Protein AF-A0A950UBY8-F1 (afdb_monomer_lite)

pLDDT: mean 71.47, std 13.86, range [37.06, 86.12]

Secondary structure (DSSP, 8-state):
---TTS-----HHHHHHHHHHHHHHHHTS-HHHHHHHHHHHHHHHHHHHHHHT-SSTTS------

Structure (mmCIF, N/CA/C/O backbone):
data_AF-A0A950UBY8-F1
#
_entry.id   AF-A0A950UBY8-F1
#
loop_
_atom_site.group_PDB
_atom_site.id
_atom_site.type_symbol
_atom_site.label_atom_id
_atom_site.label_alt_id
_atom_site.label_comp_id
_atom_site.label_asym_id
_atom_site.label_entity_id
_atom_site.label_seq_id
_atom_site.pdbx_PDB_ins_code
_atom_site.Cartn_x
_atom_site.Cartn_y
_atom_site.Cartn_z
_atom_site.occupancy
_atom_site.B_iso_or_equiv
_atom_site.auth_seq_id
_atom_site.auth_comp_id
_atom_site.auth_asym_id
_atom_site.auth_atom_id
_atom_site.pdbx_PDB_model_num
ATOM 1 N N . MET A 1 1 ? -4.932 24.781 -6.632 1.00 37.06 1 MET A N 1
ATOM 2 C CA . MET A 1 1 ? -4.415 23.399 -6.724 1.00 37.06 1 MET A CA 1
ATOM 3 C C . MET A 1 1 ? -4.501 22.829 -5.315 1.00 37.06 1 MET A C 1
ATOM 5 O O . MET A 1 1 ? -3.859 23.417 -4.455 1.00 37.06 1 MET A O 1
ATOM 9 N N . PRO A 1 2 ? -5.366 21.846 -5.015 1.00 42.00 2 PRO A N 1
ATOM 10 C CA . PRO A 1 2 ? -5.539 21.377 -3.644 1.00 42.00 2 PRO A CA 1
ATOM 11 C C . PRO A 1 2 ? -4.249 20.707 -3.159 1.00 42.00 2 PRO A C 1
ATOM 13 O O . PRO A 1 2 ? -3.711 19.811 -3.806 1.00 42.00 2 PRO A O 1
ATOM 16 N N . THR A 1 3 ? -3.740 21.205 -2.039 1.00 50.75 3 THR A N 1
ATOM 17 C CA . THR A 1 3 ? -2.532 20.760 -1.347 1.00 50.75 3 THR A CA 1
ATOM 18 C C . THR A 1 3 ? -2.792 19.389 -0.717 1.00 50.75 3 THR A C 1
ATOM 20 O O . THR A 1 3 ? -3.263 19.299 0.411 1.00 50.75 3 THR A O 1
ATOM 23 N N . GLN A 1 4 ? -2.534 18.302 -1.447 1.00 51.75 4 GLN A N 1
ATOM 24 C CA . GLN A 1 4 ? -2.726 16.923 -0.966 1.00 51.75 4 GLN A CA 1
ATOM 25 C C . GLN A 1 4 ? -1.606 16.453 -0.013 1.00 51.75 4 GLN A C 1
ATOM 27 O O . GLN A 1 4 ? -1.059 15.370 -0.194 1.00 51.75 4 GLN A O 1
ATOM 32 N N . ASN A 1 5 ? -1.197 17.265 0.967 1.00 49.59 5 ASN A N 1
ATOM 33 C CA . ASN A 1 5 ? -0.062 16.903 1.830 1.00 49.59 5 ASN A CA 1
ATOM 34 C C . ASN A 1 5 ? -0.207 17.328 3.297 1.00 49.59 5 ASN A C 1
ATOM 36 O O . ASN A 1 5 ? 0.793 17.445 4.002 1.00 49.59 5 ASN A O 1
ATOM 40 N N . GLU A 1 6 ? -1.424 17.551 3.787 1.00 52.06 6 GLU A N 1
ATOM 41 C CA . GLU A 1 6 ? -1.621 17.863 5.201 1.00 52.06 6 GLU A CA 1
ATOM 42 C C . GLU A 1 6 ? -2.330 16.702 5.894 1.00 52.06 6 GLU A C 1
ATOM 44 O O . GLU A 1 6 ? -3.466 16.366 5.584 1.00 52.06 6 GLU A O 1
ATOM 49 N N . THR A 1 7 ? -1.612 16.093 6.837 1.00 47.28 7 THR A N 1
ATOM 50 C CA . THR A 1 7 ? -2.002 14.982 7.718 1.00 47.28 7 THR A CA 1
ATOM 51 C C . THR A 1 7 ? -1.894 13.574 7.131 1.00 47.28 7 THR A C 1
ATOM 53 O O . THR A 1 7 ? -2.865 12.905 6.810 1.00 47.28 7 THR A O 1
ATOM 56 N N . ALA A 1 8 ? -0.655 13.080 7.149 1.00 49.59 8 ALA A N 1
ATOM 57 C CA . ALA A 1 8 ? -0.325 11.680 7.378 1.00 49.59 8 ALA A CA 1
ATOM 58 C C . ALA A 1 8 ? -0.914 11.183 8.719 1.00 49.59 8 ALA A C 1
ATOM 60 O O . ALA A 1 8 ? -0.202 10.962 9.699 1.00 49.59 8 ALA A O 1
ATOM 61 N N . LYS A 1 9 ? -2.235 11.034 8.785 1.00 54.72 9 LYS A N 1
ATOM 62 C CA . LYS A 1 9 ? -2.831 9.934 9.534 1.00 54.72 9 LYS A CA 1
ATOM 63 C C . LYS A 1 9 ? -2.888 8.789 8.527 1.00 54.72 9 LYS A C 1
ATOM 65 O O . LYS A 1 9 ? -3.135 9.012 7.350 1.00 54.72 9 LYS A O 1
ATOM 70 N N . LEU A 1 10 ? -2.463 7.603 8.935 1.00 62.59 10 LEU A N 1
ATOM 71 C CA . LEU A 1 10 ? -2.356 6.454 8.045 1.00 62.59 10 LEU A CA 1
ATOM 72 C C . LEU A 1 10 ? -3.765 5.955 7.690 1.00 62.59 10 LEU A C 1
ATOM 74 O O . LEU A 1 10 ? -4.246 4.989 8.272 1.00 62.59 10 LEU A O 1
ATOM 78 N N . ASP A 1 11 ? -4.447 6.660 6.792 1.00 70.88 11 ASP A N 1
ATOM 79 C CA . ASP A 1 11 ? -5.770 6.284 6.320 1.00 70.88 11 ASP A CA 1
ATOM 80 C C . ASP A 1 11 ? -5.633 5.093 5.356 1.00 70.88 11 ASP A C 1
ATOM 82 O O . ASP A 1 11 ? -4.955 5.208 4.325 1.00 70.88 11 ASP A O 1
ATOM 86 N N . PRO A 1 12 ? -6.264 3.943 5.650 1.00 73.06 12 PRO A N 1
ATOM 87 C CA . PRO A 1 12 ? -6.165 2.753 4.806 1.00 73.06 12 PRO A CA 1
ATOM 88 C C . PRO A 1 12 ? -6.708 3.007 3.392 1.00 73.06 12 PRO A C 1
ATOM 90 O O . PRO A 1 12 ? -6.198 2.462 2.415 1.00 73.06 12 PRO A O 1
ATOM 93 N N . ASP A 1 13 ? -7.678 3.911 3.257 1.00 76.88 13 ASP A N 1
ATOM 94 C CA . ASP A 1 13 ? -8.217 4.345 1.967 1.00 76.88 13 ASP A CA 1
ATOM 95 C C . ASP A 1 13 ? -7.159 5.055 1.100 1.00 76.88 13 ASP A C 1
ATOM 97 O O . ASP A 1 13 ? -7.015 4.765 -0.089 1.00 76.88 13 ASP A O 1
ATOM 101 N N . LYS A 1 14 ? -6.310 5.894 1.710 1.00 79.25 14 LYS A N 1
ATOM 102 C CA . LYS A 1 14 ? -5.217 6.574 0.999 1.00 79.25 14 LYS A CA 1
ATOM 103 C C . LYS A 1 14 ? -4.105 5.633 0.568 1.00 79.25 14 LYS A C 1
ATOM 105 O O . LYS A 1 14 ? -3.550 5.810 -0.516 1.00 79.25 14 LYS A O 1
ATOM 110 N N . LEU A 1 15 ? -3.804 4.617 1.369 1.00 81.19 15 LEU A N 1
ATOM 111 C CA . LEU A 1 15 ? -2.840 3.581 0.999 1.00 81.19 15 LEU A CA 1
ATOM 112 C C . LEU A 1 15 ? -3.337 2.742 -0.189 1.00 81.19 15 LEU A C 1
ATOM 114 O O . LEU A 1 15 ? -2.557 2.457 -1.099 1.00 81.19 15 LEU A O 1
ATOM 118 N N . ARG A 1 16 ? -4.639 2.428 -0.236 1.00 80.44 16 ARG A N 1
ATOM 119 C CA . ARG A 1 16 ? -5.278 1.751 -1.379 1.00 80.44 16 ARG A CA 1
ATOM 120 C C . ARG A 1 16 ? -5.273 2.618 -2.642 1.00 80.44 16 ARG A C 1
ATOM 122 O O . ARG A 1 16 ? -4.946 2.121 -3.719 1.00 80.44 16 ARG A O 1
A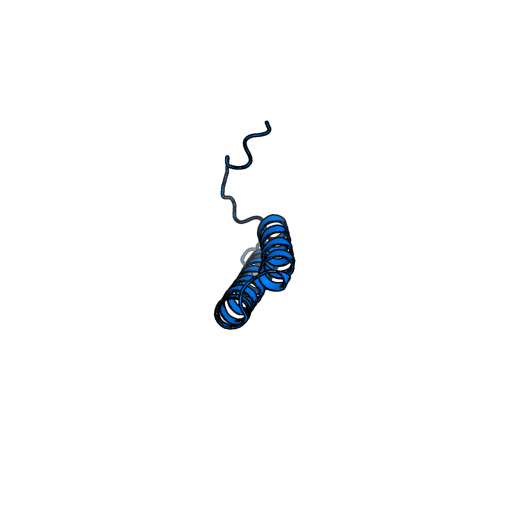TOM 129 N N . GLU A 1 17 ? -5.559 3.915 -2.517 1.00 83.50 17 GLU A N 1
ATOM 130 C CA . GLU A 1 17 ? -5.487 4.879 -3.629 1.00 83.50 17 GLU A CA 1
ATOM 131 C C . GLU A 1 17 ? -4.061 4.951 -4.215 1.00 83.50 17 GLU A C 1
ATOM 133 O O . GLU A 1 17 ? -3.867 4.889 -5.433 1.00 83.50 17 GLU A O 1
ATOM 138 N N . LEU A 1 18 ? -3.043 4.985 -3.347 1.00 83.19 18 LEU A N 1
ATOM 139 C CA . LEU A 1 18 ? -1.630 4.943 -3.733 1.00 83.19 18 LEU A CA 1
ATOM 140 C C . LEU A 1 18 ? -1.241 3.624 -4.411 1.00 83.19 18 LEU A C 1
ATOM 142 O O . LEU A 1 18 ? -0.529 3.652 -5.415 1.00 83.19 18 LEU A O 1
ATOM 146 N N . ALA A 1 19 ? -1.703 2.480 -3.904 1.00 82.69 19 ALA A N 1
ATOM 147 C CA . ALA A 1 19 ? -1.433 1.179 -4.512 1.00 82.69 19 ALA A CA 1
ATOM 148 C C . ALA A 1 19 ? -2.011 1.080 -5.934 1.00 82.69 19 ALA A C 1
ATOM 150 O O . ALA A 1 19 ? -1.309 0.666 -6.862 1.00 82.69 19 ALA A O 1
ATOM 151 N N . ALA A 1 20 ? -3.250 1.544 -6.131 1.00 84.06 20 ALA A N 1
ATOM 152 C CA . ALA A 1 20 ? -3.879 1.612 -7.448 1.00 84.06 20 ALA A CA 1
ATOM 153 C C . ALA A 1 20 ? -3.089 2.518 -8.408 1.00 84.06 20 ALA A C 1
ATOM 155 O O . ALA A 1 20 ? -2.797 2.128 -9.540 1.00 84.06 20 ALA A O 1
ATOM 156 N N . TRP A 1 21 ? -2.652 3.689 -7.934 1.00 84.62 21 TRP A N 1
ATOM 157 C CA . TRP A 1 21 ? -1.816 4.598 -8.719 1.00 84.62 21 TRP A CA 1
ATOM 158 C C . TRP A 1 21 ? -0.461 3.979 -9.098 1.00 84.62 21 TRP A C 1
ATOM 160 O O . TRP A 1 21 ? -0.008 4.109 -10.239 1.00 84.62 21 TRP A O 1
ATOM 170 N N . TYR A 1 22 ? 0.179 3.254 -8.176 1.00 80.06 22 TYR A N 1
ATOM 171 C CA . TYR A 1 22 ? 1.428 2.546 -8.455 1.00 80.06 22 TYR A CA 1
ATOM 172 C C . TYR A 1 22 ? 1.258 1.445 -9.503 1.00 80.06 22 TYR A C 1
ATOM 174 O O . TYR A 1 22 ? 2.177 1.257 -10.300 1.00 80.06 22 TYR A O 1
ATOM 182 N N . ARG A 1 23 ? 0.108 0.759 -9.543 1.00 77.19 23 ARG A N 1
ATOM 183 C CA . ARG A 1 23 ? -0.202 -0.294 -10.524 1.00 77.19 23 ARG A CA 1
ATOM 184 C C . ARG A 1 23 ? -0.344 0.269 -11.940 1.00 77.19 23 ARG A C 1
ATOM 186 O O . ARG A 1 23 ? 0.334 -0.201 -12.851 1.00 77.19 23 ARG A O 1
ATOM 193 N N . GLU A 1 24 ? -1.111 1.346 -12.091 1.00 82.56 24 GLU A N 1
ATOM 194 C CA . GLU A 1 24 ? -1.278 2.070 -13.361 1.00 82.56 24 GLU A CA 1
ATOM 195 C C . GLU A 1 24 ? 0.044 2.672 -1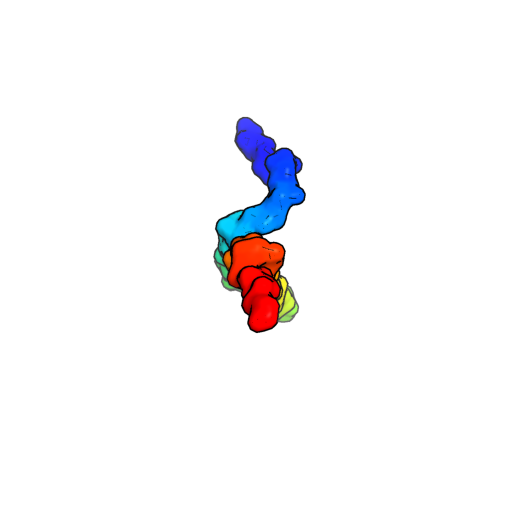3.860 1.00 82.56 24 GLU A C 1
ATOM 197 O O . GLU A 1 24 ? 0.333 2.718 -15.057 1.00 82.56 24 GLU A O 1
ATOM 202 N N . PHE A 1 25 ? 0.894 3.131 -12.939 1.00 78.50 25 PHE A N 1
ATOM 203 C CA . PHE A 1 25 ? 2.206 3.654 -13.305 1.00 78.50 25 PHE A CA 1
ATOM 204 C C . PHE A 1 25 ? 3.201 2.536 -13.638 1.00 78.50 25 PHE A C 1
ATOM 206 O O . PHE A 1 25 ? 4.010 2.680 -14.554 1.00 78.50 25 PHE A O 1
ATOM 213 N N . ALA A 1 26 ? 3.144 1.409 -12.923 1.00 79.25 26 ALA A N 1
ATOM 214 C CA . ALA A 1 26 ? 3.943 0.222 -13.213 1.00 79.25 26 ALA A CA 1
ATOM 215 C C . ALA A 1 26 ? 3.612 -0.348 -14.596 1.00 79.25 26 ALA A C 1
ATOM 217 O O . ALA A 1 26 ? 4.494 -0.890 -15.264 1.00 79.25 26 ALA A O 1
ATOM 218 N N . GLU A 1 27 ? 2.376 -0.169 -15.069 1.00 76.44 27 GLU A N 1
ATOM 219 C CA . GLU A 1 27 ? 1.991 -0.581 -16.412 1.00 76.44 27 GLU A CA 1
ATOM 220 C C . GLU A 1 27 ? 2.810 0.104 -17.510 1.00 76.44 27 GLU A C 1
ATOM 222 O O . GLU A 1 27 ? 3.123 -0.528 -18.519 1.00 76.44 27 GLU A O 1
ATOM 227 N N . ARG A 1 28 ? 3.206 1.359 -17.271 1.00 79.94 28 ARG A N 1
ATOM 228 C CA . ARG A 1 28 ? 3.980 2.209 -18.189 1.00 79.94 28 ARG A CA 1
ATOM 229 C C . ARG A 1 28 ? 5.482 2.218 -17.892 1.00 79.94 28 ARG A C 1
ATOM 231 O O . ARG A 1 28 ? 6.234 2.884 -18.598 1.00 79.94 28 ARG A O 1
ATOM 238 N N . ALA A 1 29 ? 5.910 1.541 -16.829 1.00 79.69 29 ALA A N 1
ATOM 239 C CA . ALA A 1 29 ? 7.302 1.490 -16.408 1.00 79.69 29 ALA A CA 1
ATOM 240 C C . ALA A 1 29 ? 8.062 0.354 -17.106 1.00 79.69 29 ALA A C 1
ATOM 242 O O . ALA A 1 29 ? 7.479 -0.634 -17.552 1.00 79.69 29 ALA A O 1
ATOM 243 N N . GLU A 1 30 ? 9.388 0.479 -17.143 1.00 81.69 30 GLU A N 1
ATOM 244 C CA . GLU A 1 30 ? 10.277 -0.589 -17.601 1.00 81.69 30 GLU A CA 1
ATOM 245 C C . GLU A 1 30 ? 10.057 -1.875 -16.785 1.00 81.69 30 GLU A C 1
ATOM 247 O O . GLU A 1 30 ? 9.800 -1.785 -15.581 1.00 81.69 30 GLU A O 1
ATOM 252 N N . PRO A 1 31 ? 10.193 -3.073 -17.382 1.00 77.31 31 PRO A N 1
ATOM 253 C CA . PRO A 1 31 ? 9.880 -4.345 -16.724 1.00 77.31 31 PRO A CA 1
ATOM 254 C C . PRO A 1 31 ? 10.614 -4.533 -15.386 1.00 77.31 31 PRO A C 1
ATOM 256 O O . PRO A 1 31 ? 9.987 -4.903 -14.396 1.00 77.31 31 PRO A O 1
ATOM 259 N N . SER A 1 32 ? 11.891 -4.144 -15.308 1.00 79.44 32 SER A N 1
ATOM 260 C CA . SER A 1 32 ? 12.682 -4.195 -14.067 1.00 79.44 32 SER A CA 1
ATOM 261 C C . SER A 1 32 ? 12.153 -3.275 -12.956 1.00 79.44 32 SER A C 1
ATOM 263 O O . SER A 1 32 ? 12.358 -3.530 -11.771 1.00 79.44 32 SER A O 1
ATOM 265 N N . VAL A 1 33 ? 11.469 -2.185 -13.318 1.00 76.62 33 VAL A N 1
ATOM 266 C CA . VAL A 1 33 ? 10.858 -1.232 -12.376 1.00 76.62 33 VAL A CA 1
ATOM 267 C C . VAL A 1 33 ? 9.413 -1.624 -12.069 1.00 76.62 33 VAL A C 1
ATOM 269 O O . VAL A 1 33 ? 8.945 -1.406 -10.951 1.00 76.62 33 VAL A O 1
ATOM 272 N N . ARG A 1 34 ? 8.715 -2.236 -13.032 1.00 81.94 34 ARG A N 1
ATOM 273 C CA . ARG A 1 34 ? 7.347 -2.746 -12.894 1.00 81.94 34 ARG A CA 1
ATOM 274 C C . ARG A 1 34 ? 7.263 -3.764 -11.756 1.00 81.94 34 ARG A C 1
ATOM 276 O O . ARG A 1 34 ? 6.408 -3.609 -10.892 1.00 81.94 34 ARG A O 1
ATOM 283 N N . GLU A 1 35 ? 8.178 -4.731 -11.689 1.00 82.12 35 GLU A N 1
ATOM 284 C CA . GLU A 1 35 ? 8.194 -5.743 -10.617 1.00 82.12 35 GLU A CA 1
ATOM 285 C C . GLU A 1 35 ? 8.409 -5.132 -9.225 1.00 82.12 35 GLU A C 1
ATOM 287 O O . GLU A 1 35 ? 7.735 -5.493 -8.259 1.00 82.12 35 GLU A O 1
ATOM 292 N N . HIS A 1 36 ? 9.322 -4.163 -9.115 1.00 83.44 36 HIS A N 1
ATOM 293 C CA . HIS A 1 36 ? 9.565 -3.469 -7.853 1.00 83.44 36 HIS A CA 1
ATOM 294 C C . HIS A 1 36 ? 8.351 -2.620 -7.441 1.00 83.44 36 HIS A C 1
ATOM 296 O O . HIS A 1 36 ? 7.939 -2.650 -6.284 1.00 83.44 36 HIS A O 1
ATOM 302 N N . ARG A 1 37 ? 7.724 -1.909 -8.385 1.00 81.12 37 ARG A N 1
ATOM 303 C CA . ARG A 1 37 ? 6.525 -1.103 -8.114 1.00 81.12 37 ARG A CA 1
ATOM 304 C C . ARG A 1 37 ? 5.310 -1.942 -7.737 1.00 81.12 37 ARG A C 1
ATOM 306 O O . ARG A 1 37 ? 4.570 -1.525 -6.854 1.00 81.12 37 ARG A O 1
ATOM 313 N N . LEU A 1 38 ? 5.128 -3.111 -8.351 1.00 82.50 38 LEU A N 1
ATOM 314 C CA . LEU A 1 38 ? 4.072 -4.048 -7.965 1.00 82.50 38 LEU A CA 1
ATOM 315 C C . LEU A 1 38 ? 4.267 -4.530 -6.525 1.00 82.50 38 LEU A C 1
ATOM 317 O O . LEU A 1 38 ? 3.327 -4.460 -5.742 1.00 82.50 38 LEU A O 1
ATOM 321 N N . ARG A 1 39 ? 5.501 -4.885 -6.134 1.00 84.38 39 ARG A N 1
ATOM 322 C CA . ARG A 1 39 ? 5.792 -5.241 -4.736 1.00 84.38 39 ARG A CA 1
ATOM 323 C C . ARG A 1 39 ? 5.503 -4.107 -3.751 1.00 84.38 39 ARG A C 1
ATOM 325 O O . ARG A 1 39 ? 5.042 -4.373 -2.645 1.00 84.38 39 ARG A O 1
ATOM 332 N N . ILE A 1 40 ? 5.765 -2.858 -4.137 1.00 85.06 40 ILE A N 1
ATOM 333 C CA . ILE A 1 40 ? 5.435 -1.683 -3.316 1.00 85.06 40 ILE A CA 1
ATOM 334 C C . ILE A 1 40 ? 3.913 -1.515 -3.197 1.00 85.06 40 ILE A C 1
ATOM 336 O O . ILE A 1 40 ? 3.426 -1.278 -2.096 1.00 85.06 40 ILE A O 1
ATOM 340 N N . ALA A 1 41 ? 3.162 -1.679 -4.290 1.00 85.25 41 ALA A N 1
ATOM 341 C CA . ALA A 1 41 ? 1.699 -1.622 -4.267 1.00 85.25 41 ALA A CA 1
ATOM 342 C C . ALA A 1 41 ? 1.102 -2.698 -3.341 1.00 85.25 41 ALA A C 1
ATOM 344 O O . ALA A 1 41 ? 0.309 -2.371 -2.464 1.00 85.25 41 ALA A O 1
ATOM 345 N N . GLU A 1 42 ? 1.565 -3.947 -3.449 1.00 85.38 42 GLU A N 1
ATOM 346 C CA . GLU A 1 42 ? 1.120 -5.045 -2.577 1.00 85.38 42 GLU A CA 1
ATOM 347 C C . GLU A 1 42 ? 1.455 -4.808 -1.098 1.00 85.38 42 GLU A C 1
ATOM 349 O O . GLU A 1 42 ? 0.714 -5.228 -0.207 1.00 85.38 42 GLU A O 1
ATOM 354 N N . GLN A 1 43 ? 2.588 -4.159 -0.812 1.00 86.12 43 GLN A N 1
ATOM 355 C CA . GLN A 1 43 ? 2.955 -3.800 0.556 1.00 86.12 43 GLN A CA 1
ATOM 356 C C . GLN A 1 43 ? 2.035 -2.703 1.105 1.00 86.12 43 GLN A C 1
ATOM 358 O O . GLN A 1 43 ? 1.577 -2.819 2.236 1.00 86.12 43 GLN A O 1
ATOM 363 N N . LEU A 1 44 ? 1.716 -1.684 0.302 1.00 84.06 44 LEU A N 1
ATOM 364 C CA . LEU A 1 44 ? 0.790 -0.614 0.685 1.00 84.06 44 LEU A CA 1
ATOM 365 C C . LEU A 1 44 ? -0.627 -1.143 0.947 1.00 84.06 44 LEU A C 1
ATOM 367 O O . LEU A 1 44 ? -1.252 -0.725 1.918 1.00 84.06 44 LEU A O 1
ATOM 371 N N . GLU A 1 45 ? -1.120 -2.084 0.135 1.00 83.69 45 GLU A N 1
ATOM 372 C CA . GLU A 1 45 ? -2.416 -2.740 0.371 1.00 83.69 45 GLU A CA 1
ATOM 373 C C . GLU A 1 45 ? -2.416 -3.551 1.669 1.00 83.69 45 GLU A C 1
ATOM 375 O O . GLU A 1 45 ? -3.388 -3.503 2.420 1.00 83.69 45 GLU A O 1
ATOM 380 N N . ARG A 1 46 ? -1.317 -4.254 1.972 1.00 84.69 46 ARG A N 1
ATOM 381 C CA . ARG A 1 46 ? -1.176 -4.977 3.242 1.00 84.69 46 ARG A CA 1
ATOM 382 C C . ARG A 1 46 ? -1.107 -4.042 4.439 1.00 84.69 46 ARG A C 1
ATOM 384 O O . ARG A 1 46 ? -1.758 -4.317 5.437 1.00 84.69 46 ARG A O 1
ATOM 391 N N . ASP A 1 47 ? -0.363 -2.945 4.356 1.00 82.00 47 ASP A N 1
ATOM 392 C CA . ASP A 1 47 ? -0.350 -1.937 5.417 1.00 82.00 47 ASP A CA 1
ATOM 393 C C . ASP A 1 47 ? -1.751 -1.343 5.624 1.00 82.00 47 ASP A C 1
ATOM 395 O O . ASP A 1 47 ? -2.196 -1.223 6.765 1.00 82.00 47 ASP A O 1
ATOM 399 N N . ALA A 1 48 ? -2.484 -1.059 4.541 1.00 82.88 48 ALA A N 1
ATOM 400 C CA . ALA A 1 48 ? -3.871 -0.602 4.606 1.00 82.88 48 ALA A CA 1
ATOM 401 C C . ALA A 1 48 ? -4.781 -1.614 5.309 1.00 82.88 48 ALA A C 1
ATOM 403 O O . ALA A 1 48 ? -5.565 -1.234 6.170 1.00 82.88 48 ALA A O 1
ATOM 404 N N . ASP A 1 49 ? -4.666 -2.896 4.964 1.00 82.50 49 ASP A N 1
ATOM 405 C CA . ASP A 1 49 ? -5.431 -3.969 5.597 1.00 82.50 49 ASP A CA 1
ATOM 406 C C . ASP A 1 49 ? -5.096 -4.086 7.090 1.00 82.50 49 ASP A C 1
ATOM 408 O O . ASP A 1 49 ? -5.989 -4.131 7.922 1.00 82.50 49 ASP A O 1
ATOM 412 N N . VAL A 1 50 ? -3.817 -4.007 7.462 1.00 82.50 50 VAL A N 1
ATOM 413 C CA . VAL A 1 50 ? -3.373 -4.041 8.866 1.00 82.50 50 VAL A CA 1
ATOM 414 C C . VAL A 1 50 ? -3.892 -2.840 9.664 1.00 82.50 50 VAL A C 1
ATOM 416 O O . VAL A 1 50 ? -4.216 -2.976 10.845 1.00 82.50 50 VAL A O 1
ATOM 419 N N . LEU A 1 51 ? -3.959 -1.660 9.046 1.00 77.94 51 LEU A N 1
ATOM 420 C CA . LEU A 1 51 ? -4.517 -0.447 9.649 1.00 77.94 51 LEU A CA 1
ATOM 421 C C . LEU A 1 51 ? -6.040 -0.533 9.797 1.00 77.94 51 LEU A C 1
ATOM 423 O O . LEU A 1 51 ? -6.561 -0.153 10.842 1.00 77.94 51 LEU A O 1
ATOM 427 N N . ASP A 1 52 ? -6.729 -1.081 8.796 1.00 72.88 52 ASP A N 1
ATOM 428 C CA . ASP A 1 52 ? -8.174 -1.342 8.809 1.00 72.88 52 ASP A CA 1
ATOM 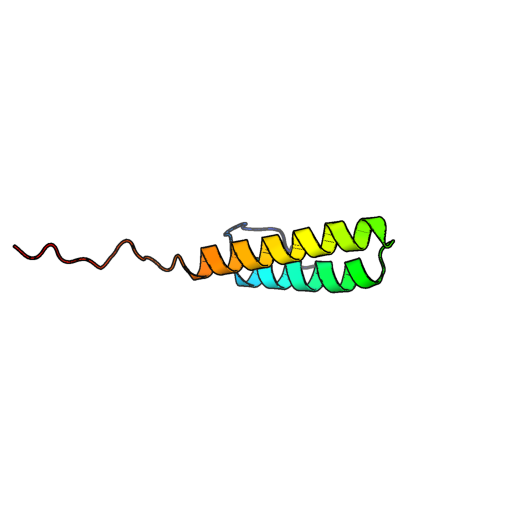429 C C . ASP A 1 52 ? -8.550 -2.422 9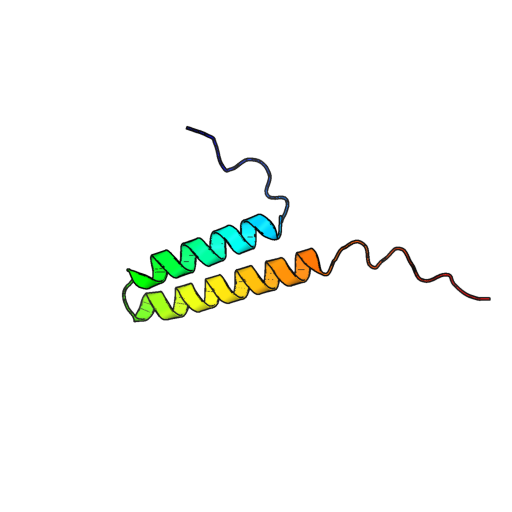.839 1.00 72.88 52 ASP A C 1
ATOM 431 O O . ASP A 1 52 ? -9.539 -2.282 10.552 1.00 72.88 52 ASP A O 1
ATOM 435 N N . GLN A 1 53 ? -7.701 -3.447 9.994 1.00 71.69 53 GLN A N 1
ATOM 436 C CA . GLN A 1 53 ? -7.808 -4.531 10.979 1.00 71.69 53 GLN A CA 1
ATOM 437 C C . GLN A 1 53 ? -7.319 -4.164 12.386 1.00 71.69 53 GLN A C 1
ATOM 439 O O . GLN A 1 53 ? -7.494 -4.949 13.323 1.00 71.69 53 GLN A O 1
ATOM 444 N N . ARG A 1 54 ? -6.810 -2.943 12.589 1.00 61.59 54 ARG A N 1
ATOM 445 C CA . ARG A 1 54 ? -6.707 -2.327 13.918 1.00 61.59 54 ARG A CA 1
ATOM 446 C C . ARG A 1 54 ? -7.844 -1.323 14.178 1.00 61.59 54 ARG A C 1
ATOM 448 O O . ARG A 1 54 ? -7.552 -0.181 14.539 1.00 61.59 54 ARG A O 1
ATOM 455 N N . PRO A 1 55 ? -9.135 -1.701 14.113 1.00 57.72 55 PRO A N 1
ATOM 456 C CA . PRO A 1 55 ? -10.163 -0.905 14.742 1.00 57.72 55 PRO A CA 1
ATOM 457 C C . PRO A 1 55 ? -10.168 -1.316 16.214 1.00 57.72 55 PRO A C 1
ATOM 459 O O . PRO A 1 55 ? -10.817 -2.284 16.584 1.00 57.72 55 PRO A O 1
ATOM 462 N N . ASP A 1 56 ? -9.387 -0.643 17.057 1.00 52.81 56 ASP A N 1
ATOM 463 C CA . ASP A 1 56 ? -9.687 -0.627 18.496 1.00 52.81 56 ASP A CA 1
ATOM 464 C C . ASP A 1 56 ? -9.825 -2.019 19.178 1.00 52.81 56 ASP A C 1
ATOM 466 O O . ASP A 1 56 ? -10.539 -2.184 20.160 1.00 52.81 56 ASP A O 1
ATOM 470 N N . ALA A 1 57 ? -9.120 -3.060 18.713 1.00 50.06 57 ALA A N 1
ATOM 471 C CA . ALA A 1 57 ? -9.176 -4.407 19.310 1.00 50.06 57 ALA A CA 1
ATOM 472 C C . ALA A 1 57 ? -8.414 -4.512 20.656 1.00 50.06 57 ALA A C 1
ATOM 474 O O . ALA A 1 57 ? -7.913 -5.573 21.029 1.00 50.06 57 ALA A O 1
ATOM 475 N N . ALA A 1 58 ? -8.316 -3.397 21.385 1.00 49.09 58 ALA A N 1
ATOM 476 C CA . ALA A 1 58 ? -7.841 -3.290 22.762 1.00 49.09 58 ALA A CA 1
ATOM 477 C C . ALA A 1 58 ? -8.945 -2.814 23.733 1.00 49.09 58 ALA A C 1
ATOM 479 O O . ALA A 1 58 ? -8.655 -2.531 24.893 1.00 49.09 58 ALA A O 1
ATOM 480 N N . LEU A 1 59 ? -10.209 -2.754 23.298 1.00 54.00 59 LEU A N 1
ATOM 481 C CA . LEU A 1 59 ? -11.357 -2.400 24.138 1.00 54.00 59 LEU A CA 1
ATOM 482 C C . LEU A 1 59 ? -12.457 -3.461 23.999 1.00 54.00 59 LEU A C 1
ATOM 484 O O . LEU A 1 59 ? -13.460 -3.268 23.320 1.00 54.00 59 LEU A O 1
ATOM 488 N N . GLY A 1 60 ? -12.278 -4.628 24.632 1.00 53.06 60 GLY A N 1
ATOM 489 C CA . GLY A 1 60 ? -13.345 -5.634 24.573 1.00 53.06 60 GLY A CA 1
ATOM 490 C C . GLY A 1 60 ? -13.175 -6.990 25.250 1.00 53.06 60 GLY A C 1
ATOM 491 O O . GLY A 1 60 ? -14.032 -7.838 25.034 1.00 53.06 60 GLY A O 1
ATOM 492 N N . MET A 1 61 ? -12.147 -7.246 26.063 1.00 50.41 61 MET A N 1
ATOM 493 C CA . MET A 1 61 ? -12.158 -8.443 26.919 1.00 50.41 61 MET A CA 1
ATOM 494 C C . MET A 1 61 ? -12.571 -8.043 28.341 1.00 50.41 61 MET A C 1
ATOM 496 O O . MET A 1 61 ? -11.742 -7.482 29.061 1.00 50.41 61 MET A O 1
ATOM 500 N N . PRO A 1 62 ? -13.824 -8.291 28.781 1.00 58.06 62 PR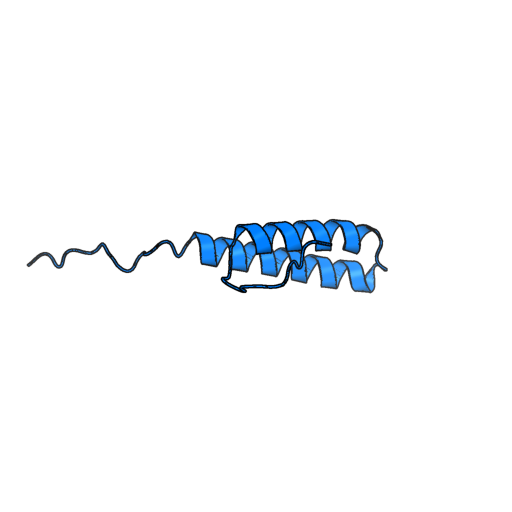O A N 1
ATOM 501 C CA . PRO A 1 62 ? -14.127 -8.250 30.199 1.00 58.06 62 PRO A CA 1
ATOM 502 C C . PRO A 1 62 ? -13.357 -9.385 30.873 1.00 58.06 62 PRO A C 1
ATOM 504 O O . PRO A 1 62 ? -13.524 -10.560 30.556 1.00 58.06 62 PRO A O 1
ATOM 507 N N . ILE A 1 63 ? -12.492 -9.006 31.805 1.00 62.53 63 ILE A N 1
ATOM 508 C CA . ILE A 1 63 ? -11.970 -9.880 32.849 1.00 62.53 63 ILE A CA 1
ATOM 509 C C . ILE A 1 63 ? -13.151 -10.546 33.578 1.00 62.53 63 ILE A C 1
ATOM 511 O O . ILE A 1 63 ? -13.772 -9.944 34.451 1.00 62.53 63 ILE A O 1
ATOM 515 N N . SER A 1 64 ? -13.512 -11.772 33.194 1.00 63.81 64 SER A N 1
ATOM 516 C CA . SER A 1 64 ? -14.431 -12.585 33.9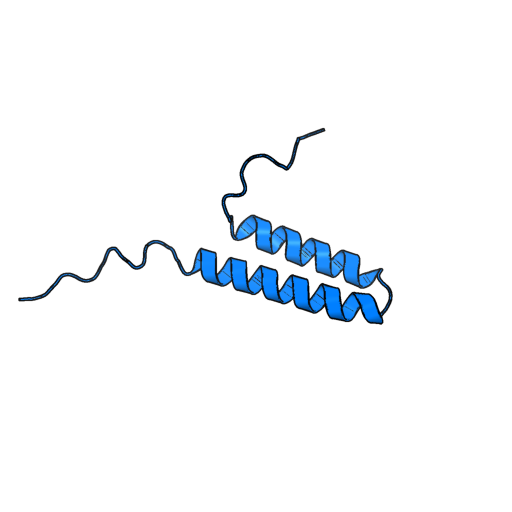91 1.00 63.81 64 SER A CA 1
ATOM 517 C C . SER A 1 64 ? -13.671 -13.197 35.164 1.00 63.81 64 SER A C 1
ATOM 519 O O . SER A 1 64 ? -12.638 -13.843 34.985 1.00 63.81 64 SER A O 1
ATOM 521 N N . SER A 1 65 ? -14.205 -12.877 36.343 1.00 64.50 65 SER A N 1
ATOM 522 C CA . SER A 1 65 ? -13.777 -13.225 37.698 1.00 64.50 65 SER A CA 1
ATOM 523 C C . SER A 1 65 ? -13.855 -14.710 38.032 1.00 64.50 65 SER A C 1
ATOM 525 O O . SER A 1 65 ? -14.613 -15.441 37.359 1.00 64.50 65 SER A O 1
#

Foldseek 3Di:
DDDPDPDPPPALVVLQVVLVVLQVVLVVDDVVVSVVSNVSSVVSNVVSVVVVVPPPPVPDDPPDD

Sequence (65 aa):
MPTQNETAKLDPDKLRELAAWYREFAERAEPSVREHRLRIAEQLERDADVLDQRPDAALGMPISS

Radius of gyration: 16.94 Å; chains: 1; bounding box: 27×37×56 Å